Protein AF-A0A443RUL7-F1 (afdb_monomer_lite)

Structure (mmCIF, N/CA/C/O backbone):
data_AF-A0A443RUL7-F1
#
_entry.id   AF-A0A443RUL7-F1
#
loop_
_atom_site.group_PDB
_atom_site.id
_atom_site.type_symbol
_atom_site.label_atom_id
_atom_site.label_alt_id
_atom_site.label_comp_id
_atom_site.label_asym_id
_atom_site.label_entity_id
_atom_site.label_seq_id
_atom_site.pdbx_PDB_ins_code
_atom_site.Cartn_x
_atom_site.Cartn_y
_atom_site.Cartn_z
_atom_site.occupancy
_atom_site.B_iso_or_equiv
_atom_site.auth_seq_id
_atom_site.auth_comp_id
_atom_site.auth_asym_id
_atom_site.auth_atom_id
_atom_site.pdbx_PDB_model_num
ATOM 1 N N . MET A 1 1 ? -6.393 -11.941 38.898 1.00 48.69 1 MET A N 1
ATOM 2 C CA . MET A 1 1 ? -6.707 -11.483 37.531 1.00 48.69 1 MET A CA 1
ATOM 3 C C . MET A 1 1 ? -8.134 -10.980 37.585 1.00 48.69 1 MET A C 1
ATOM 5 O O . MET A 1 1 ? -9.033 -11.794 37.711 1.00 48.69 1 MET A O 1
ATOM 9 N N . ALA A 1 2 ? -8.337 -9.668 37.702 1.00 47.28 2 ALA A N 1
ATOM 10 C CA . ALA A 1 2 ? -9.689 -9.125 37.749 1.00 47.28 2 ALA A CA 1
ATOM 11 C C . ALA A 1 2 ? -10.265 -9.211 36.334 1.00 47.28 2 ALA A C 1
ATOM 13 O O . ALA A 1 2 ? -9.747 -8.559 35.426 1.00 47.28 2 ALA A O 1
ATOM 14 N N . ASP A 1 3 ? -11.279 -10.049 36.138 1.00 60.81 3 ASP A N 1
ATOM 15 C CA . ASP A 1 3 ? -12.035 -10.060 34.892 1.00 60.81 3 ASP A CA 1
ATOM 16 C C . ASP A 1 3 ? -12.756 -8.719 34.775 1.00 60.81 3 ASP A C 1
ATOM 18 O O . ASP A 1 3 ? -13.709 -8.426 35.501 1.00 60.81 3 ASP A O 1
ATOM 22 N N . LEU A 1 4 ? -12.236 -7.861 33.897 1.00 70.19 4 LEU A N 1
ATOM 23 C CA . LEU A 1 4 ? -12.832 -6.567 33.616 1.00 70.19 4 LEU A CA 1
ATOM 24 C C . LEU A 1 4 ? -14.180 -6.812 32.935 1.00 70.19 4 LEU A C 1
ATOM 26 O O . LEU A 1 4 ? -14.246 -7.283 31.797 1.00 70.19 4 LEU A O 1
ATOM 30 N N . ARG A 1 5 ? -15.267 -6.505 33.643 1.00 75.06 5 ARG A N 1
ATOM 31 C CA . ARG A 1 5 ? -16.612 -6.552 33.079 1.00 75.06 5 ARG A CA 1
ATOM 32 C C . ARG A 1 5 ? -16.830 -5.280 32.263 1.00 75.06 5 ARG A C 1
ATOM 34 O O . ARG A 1 5 ? -17.095 -4.220 32.817 1.00 75.06 5 ARG A O 1
ATOM 41 N N . LEU A 1 6 ? -16.642 -5.392 30.953 1.00 77.44 6 LEU A N 1
ATOM 42 C CA . LEU A 1 6 ? -16.935 -4.321 30.005 1.00 77.44 6 LEU A CA 1
ATOM 43 C C . LEU A 1 6 ? -18.447 -4.207 29.798 1.00 77.44 6 LEU A C 1
ATOM 45 O O . LEU A 1 6 ? -19.147 -5.223 29.783 1.00 77.44 6 LEU A O 1
ATOM 49 N N . ASP A 1 7 ? -18.924 -2.978 29.618 1.00 82.81 7 ASP A N 1
ATOM 50 C CA . ASP A 1 7 ? -20.313 -2.703 29.265 1.00 82.81 7 ASP A CA 1
ATOM 51 C C . ASP A 1 7 ? -20.632 -3.326 27.886 1.00 82.81 7 ASP A C 1
ATOM 53 O O . ASP A 1 7 ? -19.914 -3.045 26.914 1.00 82.81 7 ASP A O 1
ATOM 57 N N . PRO A 1 8 ? -21.654 -4.201 27.770 1.00 81.88 8 PRO A N 1
ATOM 58 C CA . PRO A 1 8 ? -22.055 -4.799 26.498 1.00 81.88 8 PRO A CA 1
ATOM 59 C C . PRO A 1 8 ? -22.318 -3.778 25.385 1.00 81.88 8 PRO A C 1
ATOM 61 O O . PRO A 1 8 ? -22.061 -4.082 24.215 1.00 81.88 8 PRO A O 1
ATOM 64 N N . ASP A 1 9 ? -22.757 -2.569 25.738 1.00 84.94 9 ASP A N 1
ATOM 65 C CA . ASP A 1 9 ? -23.101 -1.520 24.779 1.00 84.94 9 ASP A CA 1
ATOM 66 C C . ASP A 1 9 ? -21.882 -1.029 23.978 1.00 84.94 9 ASP A C 1
ATOM 68 O O . ASP A 1 9 ? -22.009 -0.708 22.793 1.00 84.94 9 ASP A O 1
ATOM 72 N N . ILE A 1 10 ? -20.667 -1.099 24.542 1.00 84.31 10 ILE A N 1
ATOM 73 C CA . ILE A 1 10 ? -19.415 -0.734 23.848 1.00 84.31 10 ILE A CA 1
ATOM 74 C C . ILE A 1 10 ? -19.201 -1.607 22.599 1.00 84.31 10 ILE A C 1
ATOM 76 O O . ILE A 1 10 ? -18.692 -1.144 21.574 1.00 84.31 10 ILE A O 1
ATOM 80 N N . ARG A 1 11 ? -19.630 -2.876 22.628 1.00 82.75 11 ARG A N 1
ATOM 81 C CA . ARG A 1 11 ? -19.481 -3.784 21.480 1.00 82.75 11 ARG A CA 1
ATOM 82 C C . ARG A 1 11 ? -20.340 -3.343 20.295 1.00 82.75 11 ARG A C 1
ATOM 84 O O . ARG A 1 11 ? -19.893 -3.407 19.151 1.00 82.75 11 ARG A O 1
ATOM 91 N N . VAL A 1 12 ? -21.572 -2.923 20.556 1.00 87.00 12 VAL A N 1
ATOM 92 C CA . VAL A 1 12 ? -22.528 -2.578 19.497 1.00 87.00 12 VAL A CA 1
ATOM 93 C C . VAL A 1 12 ? -22.293 -1.157 18.999 1.00 87.00 12 VAL A C 1
ATOM 95 O O . VAL A 1 12 ? -22.342 -0.927 17.796 1.00 87.00 12 VAL A O 1
ATOM 98 N N . TRP A 1 13 ? -21.979 -0.225 19.899 1.00 87.25 13 TRP A N 1
ATOM 99 C CA . TRP A 1 13 ? -21.863 1.197 19.571 1.00 87.25 13 TRP A CA 1
ATOM 100 C C . TRP A 1 13 ? -20.468 1.644 19.148 1.00 87.25 13 TRP A C 1
ATOM 102 O O . TRP A 1 13 ? -20.341 2.669 18.484 1.00 87.25 13 TRP A O 1
ATOM 112 N N . VAL A 1 14 ? -19.421 0.892 19.493 1.00 85.31 14 VAL A N 1
ATOM 113 C CA . VAL A 1 14 ? -18.045 1.263 19.138 1.00 85.31 14 VAL A CA 1
ATOM 114 C C . VAL A 1 14 ? -17.427 0.251 18.189 1.00 85.31 14 VAL A C 1
ATOM 116 O O . VAL A 1 14 ? -16.994 0.614 17.096 1.00 85.31 14 VAL A O 1
ATOM 119 N N . PHE A 1 15 ? -17.408 -1.028 18.562 1.00 84.81 15 PHE A N 1
ATOM 120 C CA . PHE A 1 15 ? -16.692 -2.031 17.773 1.00 84.81 15 PHE A CA 1
ATOM 121 C C . PHE A 1 15 ? -17.319 -2.238 16.386 1.00 84.81 15 PHE A C 1
ATOM 123 O O . PHE A 1 15 ? -16.615 -2.182 15.377 1.00 84.81 15 PHE A O 1
ATOM 130 N N . LEU A 1 16 ? -18.641 -2.423 16.315 1.00 88.62 16 LEU A N 1
ATOM 131 C CA . LEU A 1 16 ? -19.332 -2.654 15.044 1.00 88.62 16 LEU A CA 1
ATOM 132 C C . LEU A 1 16 ? -19.223 -1.443 14.089 1.00 88.62 16 LEU A C 1
ATOM 134 O O . LEU A 1 16 ? -18.833 -1.650 12.937 1.00 88.62 16 LEU A O 1
ATOM 138 N N . PRO A 1 17 ? -19.444 -0.186 14.526 1.00 89.06 17 PRO A N 1
ATOM 139 C CA . PRO A 1 17 ? -19.241 0.982 13.672 1.00 89.06 17 PRO A CA 1
ATOM 140 C C . PRO A 1 17 ? -17.803 1.148 13.185 1.00 89.06 17 PRO A C 1
ATOM 142 O O . PRO A 1 17 ? -17.607 1.445 12.008 1.00 89.06 17 PRO A O 1
ATOM 145 N N . ILE A 1 18 ? -16.792 0.901 14.030 1.00 89.44 18 ILE A N 1
ATOM 146 C CA . ILE A 1 18 ? -15.383 0.964 13.608 1.00 89.44 18 ILE A CA 1
ATOM 147 C C . ILE A 1 18 ? -15.113 -0.036 12.479 1.00 89.44 18 ILE A C 1
ATOM 149 O O . ILE A 1 18 ? -14.498 0.324 11.473 1.00 89.44 18 ILE A O 1
ATOM 153 N N . VAL A 1 19 ? -15.593 -1.276 12.599 1.00 89.19 19 VAL A N 1
ATOM 154 C CA . VAL A 1 19 ? -15.426 -2.299 11.551 1.00 89.19 19 VAL A CA 1
ATOM 155 C C . VAL A 1 19 ? -16.116 -1.875 10.252 1.00 89.19 19 VAL A C 1
ATOM 157 O O . VAL A 1 19 ? -15.522 -1.964 9.179 1.00 89.19 19 VAL A O 1
ATOM 160 N N . VAL A 1 20 ? -17.342 -1.358 10.337 1.00 91.88 20 VAL A N 1
ATOM 161 C CA . VAL A 1 20 ? -18.105 -0.914 9.161 1.00 91.88 20 VAL A CA 1
ATOM 162 C C . VAL A 1 20 ? -17.422 0.270 8.468 1.00 91.88 20 VAL A C 1
ATOM 164 O O . VAL A 1 20 ? -17.225 0.247 7.253 1.00 91.88 20 VAL A O 1
ATOM 167 N N . ILE A 1 21 ? -17.007 1.288 9.226 1.00 90.00 21 ILE A N 1
ATOM 168 C CA . ILE A 1 21 ? -16.346 2.479 8.679 1.00 90.00 21 ILE A CA 1
ATOM 169 C C . ILE A 1 21 ? -14.999 2.110 8.055 1.00 90.00 21 ILE A C 1
ATOM 171 O O . ILE A 1 21 ? -14.721 2.503 6.924 1.00 90.00 21 ILE A O 1
ATOM 175 N N . THR A 1 22 ? -14.168 1.324 8.746 1.00 89.19 22 THR A N 1
ATOM 176 C CA . THR A 1 22 ? -12.858 0.909 8.214 1.00 89.19 22 THR A CA 1
ATOM 177 C C . THR A 1 22 ? -12.992 0.071 6.941 1.00 89.19 22 THR A C 1
ATOM 179 O O . THR A 1 22 ? -12.208 0.258 6.008 1.00 89.19 22 THR A O 1
ATOM 182 N N . PHE A 1 23 ? -14.020 -0.778 6.846 1.00 90.88 23 PHE A N 1
ATOM 183 C CA . PHE A 1 23 ? -14.333 -1.536 5.636 1.00 90.88 23 PHE A CA 1
ATOM 184 C C . PHE A 1 23 ? -14.714 -0.626 4.458 1.00 90.88 23 PHE A C 1
ATOM 186 O O . PHE A 1 23 ? -14.102 -0.709 3.390 1.00 90.88 23 PHE A O 1
ATOM 193 N N . PHE A 1 24 ? -15.668 0.293 4.649 1.00 92.06 24 PHE A N 1
ATOM 194 C CA . PHE A 1 24 ? -16.093 1.213 3.587 1.00 92.06 24 PHE A CA 1
ATOM 195 C C . PHE A 1 24 ? -14.978 2.158 3.145 1.00 92.06 24 PHE A C 1
ATOM 197 O O . PHE A 1 24 ? -14.804 2.386 1.948 1.00 92.06 24 PHE A O 1
ATOM 204 N N . VAL A 1 25 ? -14.182 2.672 4.084 1.00 88.12 25 VAL A N 1
ATOM 205 C CA . VAL A 1 25 ? -13.031 3.514 3.745 1.00 88.12 25 VAL A CA 1
ATOM 206 C C . VAL A 1 25 ? -11.966 2.711 2.994 1.00 88.12 25 VAL A C 1
ATOM 208 O O . VAL A 1 25 ? -11.358 3.234 2.061 1.00 88.12 25 VAL A O 1
ATOM 211 N N . GLY A 1 26 ? -11.774 1.431 3.322 1.00 88.88 26 GLY A N 1
ATOM 212 C CA . GLY A 1 26 ? -10.906 0.529 2.560 1.00 88.88 26 GLY A CA 1
ATOM 213 C C . GLY A 1 26 ? -11.346 0.378 1.100 1.00 88.88 26 GLY A C 1
ATOM 214 O O . GLY A 1 26 ? -10.518 0.492 0.192 1.00 88.88 26 GLY A O 1
ATOM 215 N N . ILE A 1 27 ? -12.650 0.200 0.869 1.00 90.94 27 ILE A N 1
ATOM 216 C CA . ILE A 1 27 ? -13.245 0.145 -0.475 1.00 90.94 27 ILE A CA 1
ATOM 217 C C . ILE A 1 27 ? -13.063 1.480 -1.207 1.00 90.94 27 ILE A C 1
ATOM 219 O O . ILE A 1 27 ? -12.600 1.509 -2.347 1.00 90.94 27 ILE A O 1
ATOM 223 N N . LEU A 1 28 ? -13.377 2.595 -0.545 1.00 88.88 28 LEU A N 1
ATOM 224 C CA . LEU A 1 28 ? -13.242 3.934 -1.117 1.00 88.88 28 LEU A CA 1
ATOM 225 C C . LEU A 1 28 ? -11.788 4.207 -1.519 1.00 88.88 28 LEU A C 1
ATOM 227 O O . LEU A 1 28 ? -11.531 4.643 -2.639 1.00 88.88 28 LEU A O 1
ATOM 231 N N . ARG A 1 29 ? -10.824 3.873 -0.652 1.00 84.25 29 ARG A N 1
ATOM 232 C CA . ARG A 1 29 ? -9.386 3.987 -0.934 1.00 84.25 29 ARG A CA 1
ATOM 233 C C . ARG A 1 29 ? -8.991 3.193 -2.173 1.00 84.25 29 ARG A C 1
ATOM 235 O O . ARG A 1 29 ? -8.224 3.698 -2.985 1.00 84.25 29 ARG A O 1
ATOM 242 N N . HIS A 1 30 ? -9.488 1.966 -2.318 1.00 86.31 30 HIS A N 1
ATOM 243 C CA . HIS A 1 30 ? -9.189 1.131 -3.478 1.00 86.31 30 HIS A CA 1
ATOM 244 C C . HIS A 1 30 ? -9.645 1.803 -4.780 1.00 86.31 30 HIS A C 1
ATOM 246 O O . HIS A 1 30 ? -8.845 1.952 -5.703 1.00 86.31 30 HIS A O 1
ATOM 252 N N . TYR A 1 31 ? -10.881 2.304 -4.822 1.00 89.94 31 TYR A N 1
ATOM 253 C CA . TYR A 1 31 ? -11.398 2.998 -6.002 1.00 89.94 31 TYR A CA 1
ATOM 254 C C . TYR A 1 31 ? -10.689 4.328 -6.276 1.00 89.94 31 TYR A C 1
ATOM 256 O O . TYR A 1 31 ? -10.324 4.601 -7.418 1.00 89.94 31 TYR A O 1
ATOM 264 N N . VAL A 1 32 ? -10.412 5.127 -5.241 1.00 86.12 32 VAL A N 1
ATOM 265 C CA . VAL A 1 32 ? -9.632 6.369 -5.372 1.00 86.12 32 VAL A CA 1
ATOM 266 C C . VAL A 1 32 ? -8.213 6.082 -5.870 1.00 86.12 32 VAL A C 1
ATOM 268 O O . VAL A 1 32 ? -7.704 6.802 -6.723 1.00 86.12 32 VAL A O 1
ATOM 271 N N . SER A 1 33 ? -7.579 5.004 -5.403 1.00 83.31 33 SER A N 1
ATOM 272 C CA . SER A 1 33 ? -6.259 4.588 -5.883 1.00 83.31 33 SER A CA 1
ATOM 273 C C . SER A 1 33 ? -6.281 4.201 -7.359 1.00 83.31 33 SER A C 1
ATOM 275 O O . SER A 1 33 ? -5.328 4.516 -8.066 1.00 83.31 33 SER A O 1
ATOM 277 N N . ILE A 1 34 ? -7.340 3.538 -7.832 1.00 85.00 34 ILE A N 1
ATOM 278 C CA . ILE A 1 34 ? -7.501 3.213 -9.255 1.00 85.00 34 ILE A CA 1
ATOM 279 C C . ILE A 1 34 ? -7.660 4.498 -10.075 1.00 85.00 34 ILE A C 1
ATOM 281 O O . ILE A 1 34 ? -7.011 4.638 -11.106 1.00 85.00 34 ILE A O 1
ATOM 285 N N . LEU A 1 35 ? -8.453 5.459 -9.589 1.00 85.00 35 LEU A N 1
ATOM 286 C CA . LEU A 1 35 ? -8.678 6.753 -10.245 1.00 85.00 35 LEU A CA 1
ATOM 287 C C . LEU A 1 35 ? -7.412 7.624 -10.323 1.00 85.00 35 LEU A C 1
ATOM 289 O O . LEU A 1 35 ? -7.223 8.350 -11.294 1.00 85.00 35 LEU A O 1
ATOM 293 N N . ILE A 1 36 ? -6.549 7.567 -9.305 1.00 81.50 36 ILE A N 1
ATOM 294 C CA . ILE A 1 36 ? -5.294 8.339 -9.246 1.00 81.50 36 ILE A CA 1
ATOM 295 C C . ILE A 1 36 ? -4.156 7.643 -10.010 1.00 81.50 36 ILE A C 1
ATOM 297 O O . ILE A 1 36 ? -3.174 8.297 -10.377 1.00 81.50 36 ILE A O 1
ATOM 301 N N . SER A 1 37 ? -4.261 6.334 -10.252 1.00 77.38 37 SER A N 1
ATOM 302 C CA . SER A 1 37 ? -3.229 5.572 -10.952 1.00 77.38 37 SER A CA 1
ATOM 303 C C . SER A 1 37 ? -3.125 6.038 -12.404 1.00 77.38 37 SER A C 1
ATOM 305 O O . SER A 1 37 ? -3.997 5.776 -13.229 1.00 77.38 37 SER A O 1
ATOM 307 N N . SER A 1 38 ? -2.050 6.758 -12.717 1.00 71.31 38 SER A N 1
ATOM 308 C CA . SER A 1 38 ? -1.766 7.242 -14.066 1.00 71.31 38 SER A CA 1
ATOM 309 C C . SER A 1 38 ? -0.772 6.314 -14.754 1.00 71.31 38 SER A C 1
ATOM 311 O O . SER A 1 38 ? 0.261 5.957 -14.182 1.00 71.31 38 SER A O 1
ATOM 313 N N . SER A 1 39 ? -1.046 5.946 -16.008 1.00 65.50 39 SER A N 1
ATOM 314 C CA . SER A 1 39 ? -0.050 5.294 -16.853 1.00 65.50 39 SER A CA 1
ATOM 315 C C . SER A 1 39 ? 0.999 6.329 -17.258 1.00 65.50 39 SER A C 1
ATOM 317 O O . SER A 1 39 ? 0.735 7.208 -18.085 1.00 65.50 39 SER A O 1
ATOM 319 N N . LYS A 1 40 ? 2.199 6.234 -16.681 1.00 67.56 40 LYS A N 1
ATOM 320 C CA . LYS A 1 40 ? 3.333 7.066 -17.091 1.00 67.56 40 LYS A CA 1
ATOM 321 C C . LYS A 1 40 ? 3.571 6.885 -18.595 1.00 67.56 40 LYS A C 1
ATOM 323 O O . LYS A 1 40 ? 3.593 5.755 -19.083 1.00 67.56 40 LYS A O 1
ATOM 328 N N . LYS A 1 41 ? 3.760 7.991 -19.327 1.00 64.94 41 LYS A N 1
ATOM 329 C CA . LYS A 1 41 ? 4.146 7.938 -20.743 1.00 64.94 41 LYS A CA 1
ATOM 330 C C . LYS A 1 41 ? 5.460 7.181 -20.843 1.00 64.94 41 LYS A C 1
ATOM 332 O O . LYS A 1 41 ? 6.474 7.597 -20.285 1.00 64.94 41 LYS A O 1
ATOM 337 N N . VAL A 1 42 ? 5.394 6.033 -21.496 1.00 70.56 42 VAL A N 1
ATOM 338 C CA . VAL A 1 42 ? 6.530 5.141 -21.609 1.00 70.56 42 VAL A CA 1
ATOM 339 C C . VAL A 1 42 ? 7.447 5.670 -22.704 1.00 70.56 42 VAL A C 1
ATOM 341 O O . VAL A 1 42 ? 7.015 5.892 -23.834 1.00 70.56 42 VAL A O 1
ATOM 344 N N . GLU A 1 43 ? 8.714 5.875 -22.368 1.00 78.31 43 GLU A N 1
ATOM 345 C CA . GLU A 1 43 ? 9.720 6.255 -23.347 1.00 78.31 43 GLU A CA 1
ATOM 346 C C . GLU A 1 43 ? 10.022 5.056 -24.252 1.00 78.31 43 GLU A C 1
ATOM 348 O O . GLU A 1 43 ? 10.446 3.993 -23.791 1.00 78.31 43 GLU A O 1
ATOM 353 N N . LEU A 1 44 ? 9.774 5.214 -25.557 1.00 81.44 44 LEU A N 1
ATOM 354 C CA . LEU A 1 44 ? 9.930 4.139 -26.546 1.00 81.44 44 LEU A CA 1
ATOM 355 C C . LEU A 1 44 ? 11.339 3.541 -26.512 1.00 81.44 44 LEU A C 1
ATOM 357 O O . LEU A 1 44 ? 11.504 2.330 -26.650 1.00 81.44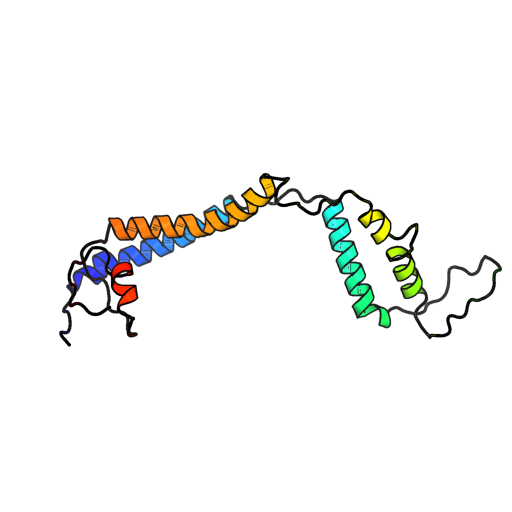 44 LEU A O 1
ATOM 361 N N . GLN A 1 45 ? 12.341 4.384 -26.273 1.00 80.31 45 GLN A N 1
ATOM 362 C CA . GLN A 1 45 ? 13.734 3.975 -26.180 1.00 80.31 45 GLN A CA 1
ATOM 363 C C . GLN A 1 45 ? 13.998 3.099 -24.946 1.00 80.31 45 GLN A C 1
ATOM 365 O O . GLN A 1 45 ? 14.606 2.037 -25.071 1.00 80.31 45 GLN A O 1
ATOM 370 N N . GLN A 1 46 ? 13.445 3.461 -23.784 1.00 80.44 46 GLN A N 1
ATOM 371 C CA . GLN A 1 46 ? 13.538 2.653 -22.564 1.00 80.44 46 GLN A CA 1
ATOM 372 C C . GLN A 1 46 ? 12.877 1.275 -22.741 1.00 80.44 46 GLN A C 1
ATOM 374 O O . GLN A 1 46 ? 13.398 0.261 -22.270 1.00 80.44 46 GLN A O 1
ATOM 379 N N . VAL A 1 47 ? 11.753 1.208 -23.463 1.00 84.94 47 VAL A N 1
ATOM 380 C CA . VAL A 1 47 ? 11.090 -0.071 -23.777 1.00 84.94 47 VAL A CA 1
ATOM 381 C C . VAL A 1 47 ? 11.944 -0.917 -24.698 1.00 84.94 47 VAL A C 1
ATOM 383 O O . VAL A 1 47 ? 12.140 -2.097 -24.412 1.00 84.94 47 VAL A O 1
ATOM 386 N N . GLN A 1 48 ? 12.481 -0.331 -25.767 1.00 85.38 48 GLN A N 1
ATOM 387 C CA . GLN A 1 48 ? 13.363 -1.031 -26.699 1.00 85.38 48 GLN A CA 1
ATOM 388 C C . GLN A 1 48 ? 14.591 -1.607 -25.988 1.00 85.38 48 GLN A C 1
ATOM 390 O O . GLN A 1 48 ? 14.938 -2.771 -26.203 1.00 85.38 48 GLN A O 1
ATOM 395 N N . ASP A 1 49 ? 15.203 -0.842 -25.083 1.00 84.31 49 ASP A N 1
ATOM 396 C CA . ASP A 1 49 ? 16.346 -1.305 -24.300 1.00 84.31 49 ASP A CA 1
ATOM 397 C C . ASP A 1 49 ? 15.940 -2.423 -23.322 1.00 84.31 49 ASP A C 1
ATOM 399 O O . ASP A 1 49 ? 16.607 -3.460 -23.266 1.00 84.31 49 ASP A O 1
ATOM 403 N N . SER A 1 50 ? 14.796 -2.298 -22.636 1.00 85.31 50 SER A N 1
ATOM 404 C CA . SER A 1 50 ? 14.282 -3.349 -21.742 1.00 85.31 50 SER A CA 1
ATOM 405 C C . SER A 1 50 ? 13.995 -4.666 -22.480 1.00 85.31 50 SER A C 1
ATOM 407 O O . SER A 1 50 ? 14.407 -5.740 -22.035 1.00 85.31 50 SER A O 1
ATOM 409 N N . GLN A 1 51 ? 13.370 -4.596 -23.658 1.00 89.44 51 GLN A N 1
ATOM 410 C CA . GLN A 1 51 ? 13.081 -5.756 -24.498 1.00 89.44 51 GLN A CA 1
ATOM 411 C C . GLN A 1 51 ? 14.368 -6.377 -25.047 1.00 89.44 51 GLN A C 1
ATOM 413 O O . GLN A 1 51 ? 14.487 -7.602 -25.105 1.00 89.44 51 GLN A O 1
ATOM 418 N N . THR A 1 52 ? 15.361 -5.557 -25.398 1.00 87.44 52 THR A N 1
ATOM 419 C CA . THR A 1 52 ? 16.662 -6.037 -25.879 1.00 87.44 52 THR A CA 1
ATOM 420 C C . THR A 1 52 ? 17.451 -6.745 -24.774 1.00 87.44 52 THR A C 1
ATOM 422 O O . THR A 1 52 ? 18.081 -7.771 -25.038 1.00 87.44 52 THR A O 1
ATOM 425 N N . LEU A 1 53 ? 17.357 -6.281 -23.522 1.00 88.19 53 LEU A N 1
ATOM 426 C CA . LEU A 1 53 ? 17.919 -6.971 -22.353 1.00 88.19 53 LEU A CA 1
ATOM 427 C C . LEU A 1 53 ? 17.210 -8.299 -22.057 1.00 88.19 53 LEU A C 1
ATOM 429 O O . LEU A 1 53 ? 17.863 -9.302 -21.774 1.00 88.19 53 LEU A O 1
ATOM 433 N N . ILE A 1 54 ? 15.880 -8.345 -22.162 1.00 90.81 54 ILE A N 1
ATOM 434 C CA . ILE A 1 54 ? 15.128 -9.601 -22.017 1.00 90.81 54 ILE A CA 1
ATOM 435 C C . ILE A 1 54 ? 15.535 -10.581 -23.123 1.00 90.81 54 ILE A C 1
ATOM 437 O O . ILE A 1 54 ? 15.808 -11.752 -22.859 1.00 90.81 54 ILE A O 1
ATOM 441 N N . ARG A 1 55 ? 15.662 -10.097 -24.363 1.00 87.38 55 ARG A N 1
ATOM 442 C CA . ARG A 1 55 ? 16.104 -10.899 -25.507 1.00 87.38 55 ARG A CA 1
ATOM 443 C C . ARG A 1 55 ? 17.526 -11.428 -25.329 1.00 87.38 55 ARG A C 1
ATOM 445 O O . ARG A 1 55 ? 17.790 -12.568 -25.705 1.00 87.38 55 ARG A O 1
ATOM 452 N N . SER A 1 56 ? 18.435 -10.641 -24.754 1.00 86.38 56 SER A N 1
ATOM 453 C CA . SER A 1 56 ? 19.802 -11.093 -24.479 1.00 86.38 56 SER A CA 1
ATOM 454 C C . SER A 1 56 ? 19.854 -12.123 -23.350 1.00 86.38 56 SER A C 1
ATOM 456 O O . SER A 1 56 ? 20.601 -13.095 -23.465 1.00 86.38 56 SER A O 1
ATOM 458 N N . ARG A 1 57 ? 19.014 -11.989 -22.312 1.00 89.12 57 ARG A N 1
ATOM 459 C CA . ARG A 1 57 ? 18.831 -13.017 -21.273 1.00 89.12 57 ARG A CA 1
ATOM 460 C C . ARG A 1 57 ? 18.332 -14.330 -21.879 1.00 89.12 57 ARG A C 1
ATOM 462 O O . ARG A 1 57 ? 18.982 -15.357 -21.708 1.00 89.12 57 ARG A O 1
ATOM 469 N N . LEU A 1 58 ? 17.258 -14.276 -22.667 1.00 87.56 58 LEU A N 1
ATOM 470 C CA . LEU A 1 58 ? 16.700 -15.451 -23.345 1.00 87.56 58 LEU A CA 1
ATOM 471 C C . LEU A 1 58 ? 17.710 -16.104 -24.295 1.00 87.56 58 LEU A C 1
ATOM 473 O O . LEU A 1 58 ? 17.774 -17.327 -24.374 1.00 87.56 58 LEU A O 1
ATOM 477 N N . LEU A 1 59 ? 18.527 -15.311 -24.995 1.00 84.56 59 LEU A N 1
ATOM 478 C CA . LEU A 1 59 ? 19.592 -15.829 -25.852 1.00 84.56 59 LEU A CA 1
ATOM 479 C C . LEU A 1 59 ? 20.673 -16.559 -25.040 1.00 84.56 59 LEU A C 1
ATOM 481 O O . LEU A 1 59 ? 21.169 -17.584 -25.495 1.00 84.56 59 LEU A O 1
ATOM 485 N N . ARG A 1 60 ? 21.029 -16.066 -23.847 1.00 83.12 60 ARG A N 1
ATOM 486 C CA . ARG A 1 60 ? 22.011 -16.712 -22.958 1.00 83.12 60 ARG A CA 1
ATOM 487 C C . ARG A 1 60 ? 21.484 -18.015 -22.358 1.00 83.12 60 ARG A C 1
ATOM 489 O O . ARG A 1 60 ? 22.237 -18.980 -22.282 1.00 83.12 60 ARG A O 1
ATOM 496 N N . GLU A 1 61 ? 20.218 -18.041 -21.953 1.00 86.62 61 GLU A N 1
ATOM 497 C CA . GLU A 1 61 ? 19.589 -19.199 -21.302 1.00 86.62 61 GLU A CA 1
ATOM 498 C C . GLU A 1 61 ? 19.201 -20.288 -22.315 1.00 86.62 61 GLU A C 1
ATOM 500 O O . GLU A 1 61 ? 19.551 -21.454 -22.145 1.00 86.62 61 GLU A O 1
ATOM 505 N N . ASN A 1 62 ? 18.556 -19.901 -23.420 1.00 83.19 62 ASN A N 1
ATOM 506 C CA . ASN A 1 62 ? 17.977 -20.822 -24.406 1.00 83.19 62 ASN A CA 1
ATOM 507 C C . ASN A 1 62 ? 18.778 -20.911 -25.716 1.00 83.19 62 ASN A C 1
ATOM 509 O O . ASN A 1 62 ? 18.335 -21.536 -26.681 1.00 83.19 62 ASN A O 1
ATOM 513 N N . GLY A 1 63 ? 19.977 -20.324 -25.770 1.00 74.12 63 GLY A N 1
ATOM 514 C CA . GLY A 1 63 ? 20.823 -20.296 -26.969 1.00 74.12 63 GLY A CA 1
ATOM 515 C C . GLY A 1 63 ? 21.242 -21.671 -27.495 1.00 74.12 63 GLY A C 1
ATOM 516 O O . GLY A 1 63 ? 21.593 -21.785 -28.666 1.00 74.12 63 GLY A O 1
ATOM 517 N N . LYS A 1 64 ? 21.155 -22.717 -26.662 1.00 75.56 64 LYS A N 1
ATOM 518 C CA . LYS A 1 64 ? 21.497 -24.109 -27.003 1.00 75.56 64 LYS A CA 1
ATOM 519 C C . LYS A 1 64 ? 20.490 -24.786 -27.944 1.00 75.56 64 LYS A C 1
ATOM 521 O O . LYS A 1 64 ? 20.849 -25.760 -28.593 1.00 75.56 64 LYS A O 1
ATOM 526 N N . TYR A 1 65 ? 19.259 -24.275 -28.034 1.00 75.19 65 TYR A N 1
ATOM 527 C CA . TYR A 1 65 ? 18.174 -24.871 -28.830 1.00 75.19 65 TYR A CA 1
ATOM 528 C C . TYR A 1 65 ? 18.010 -24.241 -30.221 1.00 75.19 65 TYR A C 1
ATOM 530 O O . TYR A 1 65 ? 17.092 -24.588 -30.960 1.00 75.19 65 TYR A O 1
ATOM 538 N N . ILE A 1 66 ? 18.870 -23.288 -30.591 1.00 73.50 66 ILE A N 1
ATOM 539 C CA . ILE A 1 66 ? 18.765 -22.593 -31.875 1.00 73.50 66 ILE A CA 1
ATOM 540 C C . ILE A 1 66 ? 19.355 -23.495 -32.979 1.00 73.50 66 ILE A C 1
ATOM 542 O O . ILE A 1 66 ? 20.479 -23.979 -32.829 1.00 73.50 66 ILE A O 1
ATOM 546 N N . PRO A 1 67 ? 18.638 -23.739 -34.095 1.00 65.81 67 PRO A N 1
ATOM 547 C CA . PRO A 1 67 ? 19.123 -24.615 -35.155 1.00 65.81 67 PRO A CA 1
ATOM 548 C C . PRO A 1 67 ? 20.407 -24.079 -35.800 1.00 65.81 67 PRO A C 1
ATOM 550 O O . PRO A 1 67 ? 20.593 -22.872 -35.990 1.00 65.81 67 PRO A O 1
ATOM 553 N N . LYS A 1 68 ? 21.279 -25.015 -36.191 1.00 57.56 68 LYS A N 1
ATOM 554 C CA . LYS A 1 68 ? 22.557 -24.764 -36.877 1.00 57.56 68 LYS A CA 1
ATOM 555 C C . LYS A 1 68 ? 22.434 -24.309 -38.338 1.00 57.56 68 LYS A C 1
ATOM 557 O O . LYS A 1 68 ? 23.467 -24.103 -38.962 1.00 57.56 68 LYS A O 1
ATOM 562 N N . GLN A 1 69 ? 21.236 -24.165 -38.903 1.00 55.03 69 GLN A N 1
ATOM 563 C CA . GLN A 1 69 ? 21.089 -23.986 -40.354 1.00 55.03 69 GLN A CA 1
ATOM 564 C C . GLN A 1 69 ? 21.750 -22.671 -40.816 1.00 55.03 69 GLN A C 1
ATOM 566 O O . GLN A 1 69 ? 21.419 -21.605 -40.302 1.00 55.03 69 GLN A O 1
ATOM 571 N N . VAL A 1 70 ? 22.852 -22.704 -41.582 1.00 52.56 70 VAL A N 1
ATOM 572 C CA . VAL A 1 70 ? 23.059 -23.224 -42.957 1.00 52.56 70 VAL A CA 1
ATOM 573 C C . VAL A 1 70 ? 22.223 -22.418 -43.954 1.00 52.56 70 VAL A C 1
ATOM 575 O O . VAL A 1 70 ? 21.005 -22.536 -43.965 1.00 52.56 70 VAL A O 1
ATOM 578 N N . ASN A 1 71 ? 22.933 -21.650 -44.799 1.00 44.50 71 ASN A N 1
ATOM 579 C CA . ASN A 1 71 ? 22.479 -20.743 -45.872 1.00 44.50 71 ASN A CA 1
ATOM 580 C C . ASN A 1 71 ? 21.984 -19.380 -45.346 1.00 44.50 71 ASN A C 1
ATOM 582 O O . ASN A 1 71 ? 20.880 -19.272 -44.838 1.00 44.50 71 ASN A O 1
ATOM 586 N N . LEU A 1 72 ? 22.803 -18.317 -45.339 1.00 42.06 72 LEU A N 1
ATOM 587 C CA . LEU A 1 72 ? 22.905 -17.365 -46.462 1.00 42.06 72 LEU A CA 1
ATOM 588 C C . LEU A 1 72 ? 24.207 -16.518 -46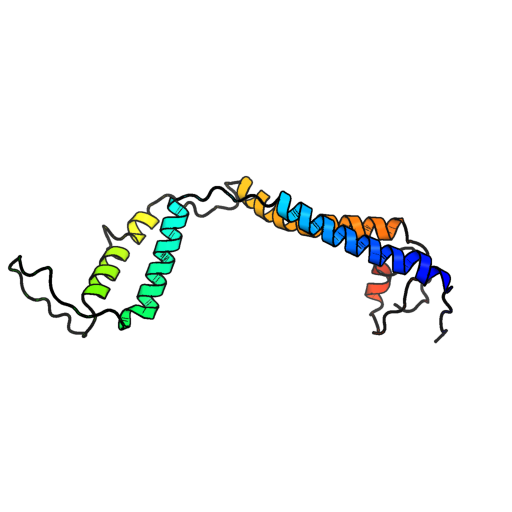.428 1.00 42.06 72 LEU A C 1
ATOM 590 O O . LEU A 1 72 ? 24.161 -15.297 -46.502 1.00 42.06 72 LEU A O 1
ATOM 594 N N . ILE A 1 73 ? 25.390 -17.136 -46.366 1.00 43.19 73 ILE A N 1
ATOM 595 C CA . ILE A 1 73 ? 26.611 -16.533 -46.948 1.00 43.19 73 ILE A CA 1
ATOM 596 C C . ILE A 1 73 ? 27.353 -17.637 -47.700 1.00 43.19 73 ILE A C 1
ATOM 598 O O . ILE A 1 73 ? 28.422 -18.099 -47.323 1.00 43.19 73 ILE A O 1
ATOM 602 N N . ARG A 1 74 ? 26.732 -18.106 -48.783 1.00 46.81 74 ARG A N 1
ATOM 603 C CA . ARG A 1 74 ? 27.426 -18.816 -49.859 1.00 46.81 74 ARG A CA 1
ATOM 604 C C . ARG A 1 74 ? 27.483 -17.892 -51.068 1.00 46.81 74 ARG A C 1
ATOM 606 O O . ARG A 1 74 ? 26.873 -18.188 -52.084 1.00 46.81 74 ARG A O 1
ATOM 613 N N . GLN A 1 75 ? 28.140 -16.740 -50.910 1.00 44.81 75 GLN A N 1
ATOM 614 C CA . GLN A 1 75 ? 28.596 -15.894 -52.021 1.00 44.81 75 GLN A CA 1
ATOM 615 C C . GLN A 1 75 ? 29.590 -14.808 -51.558 1.00 44.81 75 GLN A C 1
ATOM 617 O O . GLN A 1 75 ? 29.450 -13.634 -51.871 1.00 44.81 75 GLN A O 1
ATOM 622 N N . ARG A 1 76 ? 30.641 -15.182 -50.820 1.00 42.38 76 ARG A N 1
ATOM 623 C CA . ARG A 1 76 ? 31.935 -14.506 -50.991 1.00 42.38 76 ARG A CA 1
ATOM 624 C C . ARG A 1 76 ? 33.054 -15.443 -50.577 1.00 42.38 76 ARG A C 1
ATOM 626 O O . ARG A 1 76 ? 33.001 -16.093 -49.542 1.00 42.38 76 ARG A O 1
ATOM 633 N N . ASN A 1 77 ? 33.984 -15.583 -51.498 1.00 43.12 77 ASN A N 1
ATOM 634 C CA . ASN A 1 77 ? 35.002 -16.603 -51.572 1.00 43.12 77 ASN A CA 1
ATOM 635 C C . ASN A 1 77 ? 36.108 -16.317 -50.545 1.00 43.12 77 ASN A C 1
ATOM 637 O O . ASN A 1 77 ? 37.141 -15.793 -50.922 1.00 43.12 77 ASN A O 1
ATOM 641 N N . GLU A 1 78 ? 35.895 -16.606 -49.261 1.00 50.44 78 GLU A N 1
ATOM 642 C CA . GLU A 1 78 ? 36.932 -16.507 -48.228 1.00 50.44 78 GLU A CA 1
ATOM 643 C C . GLU A 1 78 ? 36.706 -17.603 -47.168 1.00 50.44 78 GLU A C 1
ATOM 645 O O . GLU A 1 78 ? 35.628 -17.737 -46.600 1.00 50.44 78 GLU A O 1
ATOM 650 N N . ARG A 1 79 ? 37.734 -18.448 -47.034 1.00 45.03 79 ARG A N 1
ATOM 651 C CA . ARG A 1 79 ? 37.997 -19.591 -46.133 1.00 45.03 79 ARG A CA 1
ATOM 652 C C . ARG A 1 79 ? 36.907 -19.932 -45.090 1.00 45.03 79 ARG A C 1
ATOM 654 O O . ARG A 1 79 ? 36.566 -19.082 -44.272 1.00 45.03 79 ARG A O 1
ATOM 661 N N . PRO A 1 80 ? 36.448 -21.199 -45.005 1.00 45.09 80 PRO A N 1
ATOM 662 C CA . PRO A 1 80 ? 35.579 -21.629 -43.916 1.00 45.09 80 PRO A CA 1
ATOM 663 C C . PRO A 1 80 ? 36.356 -21.559 -42.595 1.00 45.09 80 PRO A C 1
ATOM 665 O O . PRO A 1 80 ? 37.185 -22.419 -42.304 1.00 45.09 80 PRO A O 1
ATOM 668 N N . PHE A 1 81 ? 36.103 -20.521 -41.797 1.00 45.50 81 PHE A N 1
ATOM 669 C CA . PHE A 1 81 ? 36.536 -20.471 -40.405 1.00 45.50 81 PHE A CA 1
ATOM 670 C C . PHE A 1 81 ? 35.671 -21.467 -39.625 1.00 45.50 81 PHE A C 1
ATOM 672 O O . PHE A 1 81 ? 34.561 -21.164 -39.186 1.00 45.50 81 PHE A O 1
ATOM 679 N N . PHE A 1 82 ? 36.143 -22.711 -39.575 1.00 44.00 82 PHE A N 1
ATOM 680 C CA . PHE A 1 82 ? 35.612 -23.751 -38.707 1.00 44.00 82 PHE A CA 1
ATOM 681 C C . PHE A 1 82 ? 35.967 -23.355 -37.269 1.00 44.00 82 PHE A C 1
ATOM 683 O O . PHE A 1 82 ? 37.108 -23.515 -36.846 1.00 44.00 82 PHE A O 1
ATOM 690 N N . ASP A 1 83 ? 35.006 -22.790 -36.541 1.00 42.16 83 ASP A N 1
ATOM 691 C CA . ASP A 1 83 ? 35.140 -22.613 -35.095 1.00 42.16 83 ASP A CA 1
ATOM 692 C C . ASP A 1 83 ? 35.162 -24.016 -34.455 1.00 42.16 83 ASP A C 1
ATOM 694 O O . ASP A 1 83 ? 34.304 -24.857 -34.742 1.00 42.16 83 ASP A O 1
ATOM 698 N N . VAL A 1 84 ? 36.200 -24.287 -33.661 1.00 47.75 84 VAL A N 1
ATOM 699 C CA . VAL A 1 84 ? 36.607 -25.622 -33.168 1.00 47.75 84 VAL A CA 1
ATOM 700 C C . VAL A 1 84 ? 35.640 -26.191 -32.120 1.00 47.75 84 VAL A C 1
ATOM 702 O O . VAL A 1 84 ? 35.579 -27.400 -31.906 1.00 47.75 84 VAL A O 1
ATOM 705 N N . ASP A 1 85 ? 34.786 -25.349 -31.550 1.00 43.78 85 ASP A N 1
ATOM 706 C CA . ASP A 1 85 ? 33.731 -25.749 -30.631 1.00 43.78 85 ASP A CA 1
ATOM 707 C C . ASP A 1 85 ? 32.413 -25.740 -31.391 1.00 43.78 85 ASP A C 1
ATOM 709 O O . ASP A 1 85 ? 32.063 -24.709 -31.954 1.00 43.78 85 ASP A O 1
ATOM 713 N N . GLY A 1 86 ? 31.669 -26.853 -31.410 1.00 51.94 86 GLY A N 1
ATOM 714 C CA . GLY A 1 86 ? 30.431 -27.080 -32.177 1.00 51.94 86 GLY A CA 1
ATOM 715 C C . GLY A 1 86 ? 29.231 -26.166 -31.858 1.00 51.94 86 GLY A C 1
ATOM 716 O O . GLY A 1 86 ? 28.095 -26.642 -31.784 1.00 51.94 86 GLY A O 1
ATOM 717 N N . THR A 1 87 ? 29.468 -24.870 -31.723 1.00 54.16 87 THR A N 1
ATOM 718 C CA . THR A 1 87 ? 28.584 -23.787 -31.332 1.00 54.16 87 THR A CA 1
ATOM 719 C C . THR A 1 87 ? 27.831 -23.258 -32.550 1.00 54.16 87 THR A C 1
ATOM 721 O O . THR A 1 87 ? 28.294 -23.266 -33.687 1.00 54.16 87 THR A O 1
ATOM 724 N N . ILE A 1 88 ? 26.590 -22.862 -32.312 1.00 61.47 88 ILE A N 1
ATOM 725 C CA . ILE A 1 88 ? 25.588 -22.549 -33.326 1.00 61.47 88 ILE A CA 1
ATOM 726 C C . ILE A 1 88 ? 25.941 -21.225 -34.042 1.00 61.47 88 ILE A C 1
ATOM 728 O O . ILE A 1 88 ? 25.969 -20.172 -33.409 1.00 61.47 88 ILE A O 1
ATOM 732 N N . MET A 1 89 ? 26.149 -21.239 -35.366 1.00 62.12 89 MET A N 1
ATOM 733 C CA . MET A 1 89 ? 26.492 -20.034 -36.157 1.00 62.12 89 MET A CA 1
ATOM 734 C C . MET A 1 89 ? 25.470 -18.893 -36.003 1.00 62.12 89 MET A C 1
ATOM 736 O O . MET A 1 89 ? 25.838 -17.727 -35.880 1.00 62.12 89 MET A O 1
ATOM 740 N N . SER A 1 90 ? 24.177 -19.216 -35.924 1.00 66.12 90 SER A N 1
ATOM 741 C CA . SER A 1 90 ? 23.107 -18.231 -35.705 1.00 66.12 90 SER A CA 1
ATOM 742 C C . SER A 1 90 ? 23.117 -17.632 -34.288 1.00 66.12 90 SER A C 1
ATOM 744 O O . SER A 1 90 ? 22.744 -16.472 -34.101 1.00 66.12 90 SER A O 1
ATOM 746 N N . PHE A 1 91 ? 23.598 -18.377 -33.289 1.00 74.69 91 PHE A N 1
ATOM 747 C CA . PHE A 1 91 ? 23.855 -17.865 -31.943 1.00 74.69 91 PHE A CA 1
ATOM 748 C C . PHE A 1 91 ? 25.072 -16.935 -31.942 1.00 74.69 91 PHE A C 1
ATOM 750 O O . PHE A 1 91 ? 24.998 -15.844 -31.379 1.00 74.69 91 PHE A O 1
ATOM 757 N N . LEU A 1 92 ? 26.152 -17.317 -32.629 1.00 77.94 92 LEU A N 1
ATOM 758 C CA . LEU A 1 92 ? 27.362 -16.503 -32.762 1.00 77.94 92 LEU A CA 1
ATOM 759 C C . LEU A 1 92 ? 27.079 -15.168 -33.463 1.00 77.94 92 LEU A C 1
ATOM 761 O O . LEU A 1 92 ? 27.498 -14.134 -32.952 1.00 77.94 92 LEU A O 1
ATOM 765 N N . MET A 1 93 ? 26.291 -15.157 -34.545 1.00 75.88 93 MET A N 1
ATOM 766 C CA . MET A 1 93 ? 25.870 -13.919 -35.222 1.00 75.88 93 MET A CA 1
ATOM 767 C C . MET A 1 93 ? 25.074 -12.986 -34.296 1.00 75.88 93 MET A C 1
ATOM 769 O O . MET A 1 93 ? 25.334 -11.784 -34.250 1.00 75.88 93 MET A O 1
ATOM 773 N N . ARG A 1 94 ? 24.128 -13.525 -33.511 1.00 80.00 94 ARG A N 1
ATOM 774 C CA . ARG A 1 94 ? 23.336 -12.734 -32.546 1.00 80.00 94 ARG A CA 1
ATOM 775 C C . ARG A 1 94 ? 24.183 -12.242 -31.370 1.00 80.00 94 ARG A C 1
ATOM 777 O O . ARG A 1 94 ? 23.997 -11.116 -30.919 1.00 80.00 94 ARG A O 1
ATOM 784 N N . ARG A 1 95 ? 25.129 -13.059 -30.897 1.00 79.75 95 ARG A N 1
ATOM 785 C CA . ARG A 1 95 ? 26.114 -12.680 -29.873 1.00 79.75 95 ARG A CA 1
ATOM 786 C C . ARG A 1 95 ? 27.021 -11.562 -30.382 1.00 79.75 95 ARG A C 1
ATOM 788 O O . ARG A 1 95 ? 27.250 -10.600 -29.660 1.00 79.75 95 ARG A O 1
ATOM 795 N N . HIS A 1 96 ? 27.486 -11.667 -31.624 1.00 82.25 96 HIS A N 1
ATOM 796 C CA . HIS A 1 96 ? 28.325 -10.667 -32.273 1.00 82.25 96 HIS A CA 1
ATOM 797 C C . HIS A 1 96 ? 27.581 -9.334 -32.434 1.00 82.25 96 HIS A C 1
ATOM 799 O O . HIS A 1 96 ? 28.091 -8.306 -32.013 1.00 82.25 96 HIS A O 1
ATOM 805 N N . TYR A 1 97 ? 26.334 -9.341 -32.919 1.00 83.94 97 TYR A N 1
ATOM 806 C CA . TYR A 1 97 ? 25.507 -8.128 -33.022 1.00 83.94 97 TYR A CA 1
ATOM 807 C C . TYR A 1 97 ? 25.341 -7.378 -31.685 1.00 83.94 97 TYR A C 1
ATOM 809 O O . TYR A 1 97 ? 25.310 -6.149 -31.645 1.00 83.94 97 TYR A O 1
ATOM 817 N N . LEU A 1 98 ? 25.245 -8.110 -30.574 1.00 83.69 98 LEU A N 1
ATOM 818 C CA . LEU A 1 98 ? 25.074 -7.518 -29.249 1.00 83.69 98 LEU A CA 1
ATOM 819 C C . LEU A 1 98 ? 26.398 -7.045 -28.623 1.00 83.69 98 LEU A C 1
ATOM 821 O O . LEU A 1 98 ? 26.424 -5.974 -28.013 1.00 83.69 98 LEU A O 1
ATOM 825 N N . ASN A 1 99 ? 27.477 -7.821 -28.782 1.00 82.75 99 ASN A N 1
ATOM 826 C CA . ASN A 1 99 ? 28.730 -7.652 -28.035 1.00 82.75 99 ASN A CA 1
ATOM 827 C C . ASN A 1 99 ? 29.897 -7.053 -28.838 1.00 82.75 99 ASN A C 1
ATOM 829 O O . ASN A 1 99 ? 30.956 -6.858 -28.246 1.00 82.75 99 ASN A O 1
ATOM 833 N N . ASN A 1 100 ? 29.748 -6.790 -30.142 1.00 85.12 100 ASN A N 1
ATOM 834 C CA . ASN A 1 100 ? 30.839 -6.241 -30.955 1.00 85.12 100 ASN A CA 1
ATOM 835 C C . ASN A 1 100 ? 31.391 -4.933 -30.350 1.00 85.12 100 ASN A C 1
ATOM 837 O O . ASN A 1 100 ? 30.631 -4.098 -29.853 1.00 85.12 100 ASN A O 1
ATOM 841 N N . GLU A 1 101 ? 32.710 -4.761 -30.383 1.00 74.69 101 GLU A N 1
ATOM 842 C CA . GLU A 1 101 ? 33.412 -3.673 -29.701 1.00 74.69 101 GLU A CA 1
ATOM 843 C C . GLU A 1 101 ? 33.100 -2.302 -30.313 1.00 74.69 101 GLU A C 1
ATOM 845 O O . GLU A 1 101 ? 32.899 -1.334 -29.577 1.00 74.69 101 GLU A O 1
ATOM 850 N N . GLU A 1 102 ? 32.968 -2.232 -31.642 1.00 71.25 102 GLU A N 1
ATOM 851 C CA . GLU A 1 102 ? 32.718 -0.974 -32.357 1.00 71.25 102 GLU A CA 1
ATOM 852 C C . GLU A 1 102 ? 31.237 -0.734 -32.690 1.00 71.25 102 GLU A C 1
ATOM 854 O O . GLU A 1 102 ? 30.746 0.386 -32.548 1.00 71.25 102 GLU A O 1
ATOM 859 N N . SER A 1 103 ? 30.505 -1.780 -33.097 1.00 74.75 103 SER A N 1
ATOM 860 C CA . SER A 1 103 ? 29.111 -1.683 -33.583 1.00 74.75 103 SER A CA 1
ATOM 861 C C . SER A 1 103 ? 28.077 -2.416 -32.721 1.00 74.75 103 SER A C 1
ATOM 863 O O . SER A 1 103 ? 26.900 -2.472 -33.078 1.00 74.75 103 SER A O 1
ATOM 865 N N . GLY A 1 104 ? 28.489 -2.989 -31.587 1.00 81.06 104 GLY A N 1
ATOM 866 C CA . GLY A 1 104 ? 27.599 -3.763 -30.728 1.00 81.06 104 GLY A CA 1
ATOM 867 C C . GLY A 1 104 ? 26.504 -2.896 -30.117 1.00 81.06 104 GLY A C 1
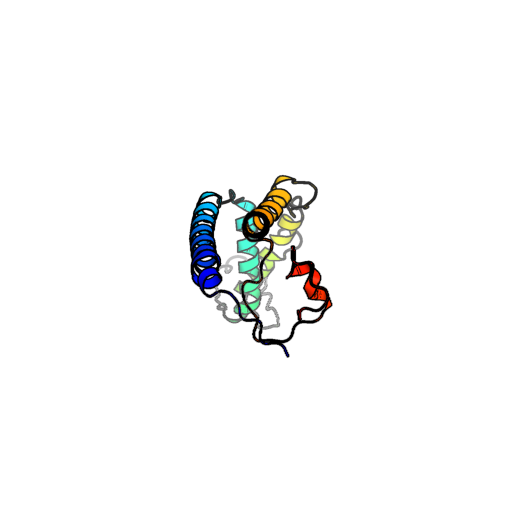ATOM 868 O O . GLY A 1 104 ? 26.778 -1.812 -29.590 1.00 81.06 104 GLY A O 1
ATOM 869 N N . TYR A 1 105 ? 25.265 -3.398 -30.134 1.00 81.50 105 TYR A N 1
ATOM 870 C CA . TYR A 1 105 ? 24.106 -2.685 -29.584 1.00 81.50 105 TYR A CA 1
ATOM 871 C C . TYR A 1 105 ? 24.363 -2.196 -28.150 1.00 81.50 105 TYR A C 1
ATOM 873 O O . TYR A 1 105 ? 24.053 -1.052 -27.831 1.00 81.50 105 TYR A O 1
ATOM 881 N N . PHE A 1 106 ? 25.005 -3.009 -27.299 1.00 82.25 106 PHE A N 1
ATOM 882 C CA . PHE A 1 106 ? 25.296 -2.632 -25.910 1.00 82.25 106 PHE A CA 1
ATOM 883 C C . PHE A 1 106 ? 26.405 -1.588 -25.760 1.00 82.25 106 PHE A C 1
ATOM 885 O O . PHE A 1 106 ? 26.360 -0.796 -24.823 1.00 82.25 106 PHE A O 1
ATOM 892 N N . LYS A 1 107 ? 27.380 -1.536 -26.672 1.00 81.81 107 LYS A N 1
ATOM 893 C CA . LYS A 1 107 ? 28.446 -0.522 -26.641 1.00 81.81 107 LYS A CA 1
ATOM 894 C C . LYS A 1 107 ? 27.928 0.833 -27.107 1.00 81.81 107 LYS A C 1
ATOM 896 O O . LYS A 1 107 ? 28.214 1.844 -26.474 1.00 81.81 107 LYS A O 1
ATOM 901 N N . ILE A 1 108 ? 27.106 0.846 -28.156 1.00 79.62 108 ILE A N 1
ATOM 902 C CA . ILE A 1 108 ? 26.416 2.054 -28.626 1.00 79.62 108 ILE A CA 1
ATOM 903 C C . ILE A 1 108 ? 25.413 2.527 -27.569 1.00 79.62 108 ILE A C 1
ATOM 905 O O . ILE A 1 108 ? 25.399 3.708 -27.236 1.00 79.62 108 ILE A O 1
ATOM 909 N N . ALA A 1 109 ? 24.620 1.616 -26.993 1.00 72.44 109 ALA A N 1
ATOM 910 C CA . ALA A 1 109 ? 23.681 1.938 -25.920 1.00 72.44 109 ALA A CA 1
ATOM 911 C C . ALA A 1 109 ? 24.387 2.443 -24.649 1.00 72.44 109 ALA A C 1
ATOM 913 O O . ALA A 1 109 ? 23.882 3.358 -24.015 1.00 72.44 109 ALA A O 1
ATOM 914 N N . SER A 1 110 ? 25.578 1.928 -24.319 1.00 70.56 110 SER A N 1
ATOM 915 C CA . SER A 1 110 ? 26.388 2.405 -23.186 1.00 70.56 110 SER A CA 1
ATOM 916 C C . SER A 1 110 ? 26.998 3.793 -23.400 1.00 70.56 110 SER A C 1
ATOM 918 O O . SER A 1 110 ? 27.344 4.445 -22.420 1.00 70.56 110 SER A O 1
ATOM 920 N N . LYS A 1 111 ? 27.177 4.232 -24.654 1.00 69.62 111 LYS A N 1
ATOM 921 C CA . LYS A 1 111 ? 27.645 5.587 -24.994 1.00 69.62 111 LYS A CA 1
ATOM 922 C C . LYS A 1 111 ? 26.515 6.616 -24.992 1.00 69.62 111 LYS A C 1
ATOM 924 O O . LYS A 1 111 ? 26.792 7.813 -25.003 1.00 69.62 111 LYS A O 1
ATOM 929 N N . ARG A 1 112 ? 25.252 6.175 -25.005 1.00 70.06 112 ARG A N 1
ATOM 930 C CA . ARG A 1 112 ? 24.117 7.085 -24.823 1.00 70.06 112 ARG A CA 1
ATOM 931 C C . ARG A 1 112 ? 24.218 7.660 -23.410 1.00 70.06 112 ARG A C 1
ATOM 933 O O . ARG A 1 112 ? 24.533 6.894 -22.495 1.00 70.06 112 ARG A O 1
ATOM 940 N N . PRO A 1 113 ? 23.976 8.971 -23.216 1.00 58.9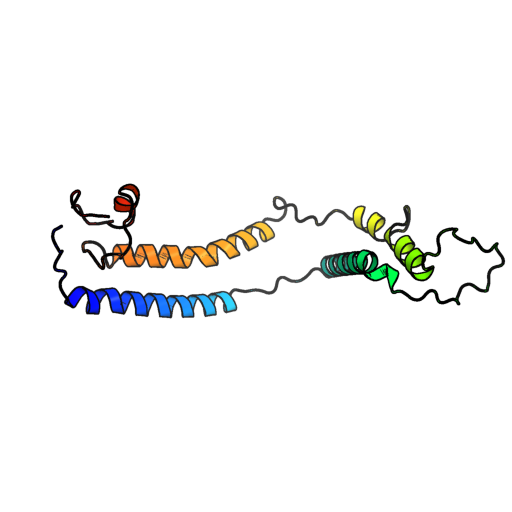1 113 PRO A N 1
ATOM 941 C CA . PRO A 1 113 ? 23.894 9.527 -21.877 1.00 58.91 113 PRO A CA 1
ATOM 942 C C . PRO A 1 113 ? 22.888 8.672 -21.129 1.00 58.91 113 PRO A C 1
ATOM 944 O O . PRO A 1 113 ? 21.760 8.480 -21.588 1.00 58.91 113 PRO A O 1
ATOM 947 N N . SER A 1 114 ? 23.341 8.062 -20.041 1.00 52.75 114 SER A N 1
ATOM 948 C CA . SER A 1 114 ? 22.490 7.211 -19.251 1.00 52.75 114 SER A CA 1
ATOM 949 C C . SER A 1 114 ? 21.312 8.065 -18.797 1.00 52.75 114 SER A C 1
ATOM 951 O O . SER A 1 114 ? 21.441 8.845 -17.859 1.00 52.75 114 SER A O 1
ATOM 953 N N . GLN A 1 115 ? 20.139 7.820 -19.367 1.00 51.59 115 GLN A N 1
ATOM 954 C CA . GLN A 1 115 ? 18.890 7.902 -18.621 1.00 51.59 115 GLN A CA 1
ATOM 955 C C . GLN A 1 115 ? 18.847 6.758 -17.590 1.00 51.59 115 GLN A C 1
ATOM 957 O O . GLN A 1 115 ? 17.825 6.112 -17.382 1.00 51.59 115 GLN A O 1
ATOM 962 N N . ALA A 1 116 ? 19.979 6.470 -16.932 1.00 50.84 116 ALA A N 1
ATOM 963 C CA . ALA A 1 116 ? 19.919 5.992 -15.573 1.00 50.84 116 ALA A CA 1
ATOM 964 C C . ALA A 1 116 ? 19.108 7.082 -14.870 1.00 50.84 116 ALA A C 1
ATOM 966 O O . ALA A 1 116 ? 19.517 8.246 -14.929 1.00 50.84 116 ALA A O 1
ATOM 967 N N . PRO A 1 117 ? 17.927 6.768 -14.321 1.00 52.72 117 PRO A N 1
ATOM 968 C CA . PRO A 1 117 ? 17.167 7.750 -13.582 1.00 52.72 117 PRO A CA 1
ATOM 969 C C . PRO A 1 117 ? 18.025 8.071 -12.365 1.00 52.72 117 PRO A C 1
ATOM 971 O O . PRO A 1 117 ? 18.009 7.340 -11.379 1.00 52.72 117 PRO A O 1
ATOM 974 N N . ASN A 1 118 ? 18.859 9.101 -12.469 1.00 43.44 118 ASN A N 1
ATOM 975 C CA . ASN A 1 118 ? 19.564 9.649 -11.335 1.00 43.44 118 ASN A CA 1
ATOM 976 C C . ASN A 1 118 ? 18.454 10.203 -10.443 1.00 43.44 118 ASN A C 1
ATOM 978 O O . ASN A 1 118 ? 17.796 11.168 -10.840 1.00 43.44 118 ASN A O 1
ATOM 982 N N . PRO A 1 119 ? 18.208 9.617 -9.258 1.00 52.56 119 PRO A N 1
ATOM 983 C CA . PRO A 1 119 ? 17.055 9.981 -8.432 1.00 52.56 119 PRO A CA 1
ATOM 984 C C . PRO A 1 119 ? 17.090 11.438 -7.944 1.00 52.56 119 PRO A C 1
ATOM 986 O O . PRO A 1 119 ? 16.127 11.911 -7.358 1.00 52.56 119 PRO A O 1
ATOM 989 N N . ILE A 1 120 ? 18.211 12.134 -8.168 1.00 54.34 120 ILE A N 1
ATOM 990 C CA . ILE A 1 120 ? 18.477 13.512 -7.748 1.00 54.34 120 ILE A CA 1
ATOM 991 C C . ILE A 1 120 ? 18.186 14.534 -8.857 1.00 54.34 120 ILE A C 1
ATOM 993 O O . ILE A 1 120 ? 17.847 15.670 -8.543 1.00 54.34 120 ILE A O 1
ATOM 997 N N . THR A 1 121 ? 18.305 14.174 -10.140 1.00 55.78 121 THR A N 1
ATOM 998 C CA . THR A 1 121 ? 18.165 15.156 -11.235 1.00 55.78 121 THR A CA 1
ATOM 999 C C . THR A 1 121 ? 16.742 15.287 -11.753 1.00 55.78 121 THR A C 1
ATOM 1001 O O . THR A 1 121 ? 16.444 16.264 -12.430 1.00 55.78 121 THR A O 1
ATOM 1004 N N . ASP A 1 122 ? 15.865 14.333 -11.430 1.00 51.56 122 ASP A N 1
ATOM 1005 C CA . ASP A 1 122 ? 14.479 14.335 -11.889 1.00 51.56 122 ASP A CA 1
ATOM 1006 C C . ASP A 1 122 ? 13.512 14.284 -10.688 1.00 51.56 122 ASP A C 1
ATOM 1008 O O . ASP A 1 122 ? 13.117 13.198 -10.244 1.00 51.56 122 ASP A O 1
ATOM 1012 N N . PRO A 1 123 ? 13.133 15.456 -10.129 1.00 57.88 123 PRO A N 1
ATOM 1013 C CA . PRO A 1 123 ? 12.206 15.567 -8.999 1.00 57.88 123 PRO A CA 1
ATOM 1014 C C . PRO A 1 123 ? 10.896 14.796 -9.209 1.00 57.88 123 PRO A C 1
ATOM 1016 O O . PRO A 1 123 ? 10.298 14.338 -8.243 1.00 57.88 123 PRO A O 1
ATOM 1019 N N . SER A 1 124 ? 10.488 14.596 -10.467 1.00 67.25 124 SER A N 1
ATOM 1020 C CA . SER A 1 124 ? 9.278 13.874 -10.866 1.00 67.25 124 SER A CA 1
ATOM 1021 C C . SER A 1 124 ? 9.284 12.388 -10.453 1.00 67.25 124 SER A C 1
ATOM 1023 O O . SER A 1 124 ? 8.316 11.900 -9.870 1.00 67.25 124 SER A O 1
ATOM 1025 N N . MET A 1 125 ? 10.396 11.672 -10.647 1.00 66.81 125 MET A N 1
ATOM 1026 C CA . MET A 1 125 ? 10.494 10.228 -10.373 1.00 66.81 125 MET A CA 1
ATOM 1027 C C . MET A 1 125 ? 10.539 9.909 -8.876 1.00 66.81 125 MET A C 1
ATOM 1029 O O . MET A 1 125 ? 9.927 8.943 -8.413 1.00 66.81 125 MET A O 1
ATOM 1033 N N . MET A 1 126 ? 11.240 10.742 -8.102 1.00 70.50 126 MET A N 1
ATOM 1034 C CA . MET A 1 126 ? 11.257 10.645 -6.643 1.00 70.50 126 MET A CA 1
ATOM 1035 C C . MET A 1 126 ? 9.879 10.988 -6.070 1.00 70.50 126 MET A C 1
ATOM 1037 O O . MET A 1 126 ? 9.399 10.284 -5.178 1.00 70.50 126 MET A O 1
ATOM 1041 N N . THR A 1 127 ? 9.206 12.014 -6.609 1.00 75.06 127 THR A N 1
ATOM 1042 C CA . THR A 1 127 ? 7.835 12.332 -6.198 1.00 75.06 127 THR A CA 1
ATOM 1043 C C . THR A 1 127 ? 6.858 11.223 -6.542 1.00 75.06 127 THR A C 1
ATOM 1045 O O . THR A 1 127 ? 5.967 10.985 -5.743 1.00 75.06 127 THR A O 1
ATOM 1048 N N . ASP A 1 128 ? 7.031 10.496 -7.645 1.00 70.81 128 ASP A N 1
ATOM 1049 C CA . ASP A 1 128 ? 6.126 9.404 -8.021 1.00 70.81 128 ASP A CA 1
ATOM 1050 C C . ASP A 1 128 ? 6.251 8.200 -7.076 1.00 70.81 128 ASP A C 1
ATOM 1052 O O . ASP A 1 128 ? 5.244 7.637 -6.639 1.00 70.81 128 ASP A O 1
ATOM 1056 N N . MET A 1 129 ? 7.475 7.850 -6.674 1.00 72.69 129 MET A N 1
ATOM 1057 C CA . MET A 1 129 ? 7.713 6.792 -5.688 1.00 72.69 129 MET A CA 1
ATOM 1058 C C . MET A 1 129 ? 7.228 7.197 -4.289 1.00 72.69 129 MET A C 1
ATOM 1060 O O . MET A 1 129 ? 6.553 6.419 -3.607 1.00 72.69 129 MET A O 1
ATOM 1064 N N . LEU A 1 130 ? 7.524 8.431 -3.869 1.00 79.94 130 LEU A N 1
ATOM 1065 C CA . LEU A 1 130 ? 7.034 8.980 -2.606 1.00 79.94 130 LEU A CA 1
ATOM 1066 C C . LEU A 1 130 ? 5.511 9.065 -2.600 1.00 79.94 130 LEU A C 1
ATOM 1068 O O . LEU A 1 130 ? 4.887 8.645 -1.634 1.00 79.94 130 LEU A O 1
ATOM 1072 N N . LYS A 1 131 ? 4.895 9.540 -3.682 1.00 75.25 131 LYS A N 1
ATOM 1073 C CA . LYS A 1 131 ? 3.443 9.629 -3.839 1.00 75.25 131 LYS A CA 1
ATOM 1074 C C . LYS A 1 131 ? 2.810 8.245 -3.795 1.00 75.25 131 LYS A C 1
ATOM 1076 O O . LYS A 1 131 ? 1.793 8.091 -3.130 1.00 75.25 131 LYS A O 1
ATOM 1081 N N . GLY A 1 132 ? 3.424 7.223 -4.390 1.00 75.88 132 GLY A N 1
ATOM 1082 C CA . GLY A 1 132 ? 2.969 5.837 -4.260 1.00 75.88 132 GLY A CA 1
ATOM 1083 C C . GLY A 1 132 ? 2.961 5.343 -2.809 1.00 75.88 132 GLY A C 1
ATOM 1084 O O . GLY A 1 132 ? 1.984 4.750 -2.358 1.00 75.88 132 GLY A O 1
ATOM 1085 N N . ASN A 1 133 ? 4.006 5.634 -2.032 1.00 79.50 133 ASN A N 1
ATOM 1086 C CA . ASN A 1 133 ? 4.051 5.222 -0.627 1.00 79.50 133 ASN A CA 1
ATOM 1087 C C . ASN A 1 133 ? 3.113 6.068 0.262 1.00 79.50 133 ASN A C 1
ATOM 1089 O O . ASN A 1 133 ? 2.369 5.541 1.085 1.00 79.50 133 ASN A O 1
ATOM 1093 N N . ILE A 1 134 ? 3.079 7.384 0.045 1.00 81.56 134 ILE A N 1
ATOM 1094 C CA . ILE A 1 134 ? 2.252 8.337 0.797 1.00 81.56 134 ILE A CA 1
ATOM 1095 C C . ILE A 1 134 ? 0.765 8.093 0.538 1.00 81.56 134 ILE A C 1
ATOM 1097 O O . ILE A 1 134 ? -0.011 8.063 1.483 1.00 81.56 134 ILE A O 1
ATOM 1101 N N . THR A 1 135 ? 0.345 7.859 -0.705 1.00 79.19 135 THR A N 1
ATOM 1102 C CA . THR A 1 135 ? -1.067 7.560 -1.022 1.00 79.19 135 THR A CA 1
ATOM 1103 C C . THR A 1 135 ? -1.555 6.263 -0.373 1.00 79.19 135 THR A C 1
ATOM 1105 O O . THR A 1 135 ? -2.748 6.125 -0.102 1.00 79.19 135 THR A O 1
ATOM 1108 N N . ASN A 1 136 ? -0.647 5.333 -0.063 1.00 80.19 136 ASN A N 1
ATOM 1109 C CA . ASN A 1 136 ? -0.970 4.107 0.660 1.00 80.19 136 ASN A CA 1
ATOM 1110 C C . ASN A 1 136 ? -0.994 4.299 2.184 1.00 80.19 136 ASN A C 1
ATOM 1112 O O . ASN A 1 136 ? -1.902 3.794 2.840 1.00 80.19 136 ASN A O 1
ATOM 1116 N N . VAL A 1 137 ? -0.034 5.040 2.743 1.00 85.00 137 VAL A N 1
ATOM 1117 C CA . VAL A 1 137 ? 0.134 5.198 4.199 1.00 85.00 137 VAL A CA 1
ATOM 1118 C C . VAL A 1 137 ? -0.749 6.307 4.781 1.00 85.00 137 VAL A C 1
ATOM 1120 O O . VAL A 1 137 ? -1.291 6.157 5.877 1.00 85.00 137 VAL A O 1
ATOM 1123 N N . LEU A 1 138 ? -0.939 7.411 4.055 1.00 84.38 138 LEU A N 1
ATOM 1124 C CA . LEU A 1 138 ? -1.665 8.590 4.533 1.00 84.38 138 LEU A CA 1
ATOM 1125 C C . LEU A 1 138 ? -3.111 8.274 4.953 1.00 84.38 138 LEU A C 1
ATOM 1127 O O . LEU A 1 138 ? -3.492 8.683 6.052 1.00 84.38 138 LEU A O 1
ATOM 1131 N N . PRO A 1 139 ? -3.912 7.512 4.179 1.00 83.62 139 PRO A N 1
ATOM 1132 C CA . PRO A 1 139 ? -5.266 7.165 4.600 1.00 83.62 139 PRO A CA 1
ATOM 1133 C C . PRO A 1 139 ? -5.278 6.365 5.907 1.00 83.62 139 PRO A C 1
ATOM 1135 O O . PRO A 1 139 ? -6.121 6.608 6.762 1.00 83.62 139 PRO A O 1
ATOM 1138 N N . MET A 1 140 ? -4.314 5.458 6.103 1.00 84.00 140 MET A N 1
ATOM 1139 C CA . MET A 1 140 ? -4.237 4.627 7.307 1.00 84.00 140 MET A CA 1
ATOM 1140 C C . MET A 1 140 ? -3.931 5.458 8.558 1.00 84.00 140 MET A C 1
ATOM 1142 O O . MET A 1 140 ? -4.547 5.246 9.601 1.00 84.00 140 MET A O 1
ATOM 1146 N N . ILE A 1 141 ? -3.034 6.443 8.443 1.00 87.94 141 ILE A N 1
ATOM 1147 C CA . ILE A 1 141 ? -2.711 7.364 9.541 1.00 87.94 141 ILE A CA 1
ATOM 1148 C C . ILE A 1 141 ? -3.906 8.262 9.872 1.00 87.94 141 ILE A C 1
ATOM 1150 O O . ILE A 1 141 ? -4.231 8.426 11.046 1.00 87.94 141 ILE A O 1
ATOM 1154 N N . LEU A 1 142 ? -4.580 8.818 8.860 1.00 86.50 142 LEU A N 1
ATOM 1155 C CA . LEU A 1 142 ? -5.740 9.691 9.065 1.00 86.50 142 LEU A CA 1
ATOM 1156 C C . LEU A 1 142 ? -6.891 8.953 9.753 1.00 86.50 142 LEU A C 1
ATOM 1158 O O . LEU A 1 142 ? -7.460 9.469 10.710 1.00 86.50 142 LEU A O 1
ATOM 1162 N N . ILE A 1 143 ? -7.194 7.729 9.312 1.00 85.56 143 ILE A N 1
ATOM 1163 C CA . ILE A 1 143 ? -8.231 6.892 9.930 1.00 85.56 143 ILE A CA 1
ATOM 1164 C C . ILE A 1 143 ? -7.833 6.526 11.361 1.00 85.56 143 ILE A C 1
ATOM 1166 O O . ILE A 1 143 ? -8.652 6.646 12.265 1.00 85.56 143 ILE A O 1
ATOM 1170 N N . GLY A 1 144 ? -6.579 6.121 11.589 1.00 85.88 144 GLY A N 1
ATOM 1171 C CA . GLY A 1 144 ? -6.087 5.781 12.926 1.00 85.88 144 GLY A CA 1
ATOM 1172 C C . GLY A 1 144 ? -6.141 6.964 13.896 1.00 85.88 144 GLY A C 1
ATOM 1173 O O . GLY A 1 144 ? -6.573 6.805 15.035 1.00 85.88 144 GLY A O 1
ATOM 1174 N N . GLY A 1 145 ? -5.763 8.161 13.437 1.00 87.88 145 GLY A N 1
ATOM 1175 C CA . GLY A 1 145 ? -5.865 9.397 14.214 1.00 87.88 145 GLY A CA 1
ATOM 1176 C C . GLY A 1 145 ? -7.312 9.803 14.488 1.00 87.88 145 GLY A C 1
ATOM 1177 O O . GLY A 1 145 ? -7.637 10.174 15.612 1.00 87.88 145 GLY A O 1
ATOM 1178 N N . TRP A 1 146 ? -8.195 9.673 13.495 1.00 86.50 146 TRP A N 1
ATOM 1179 C CA . TRP A 1 146 ? -9.620 9.958 13.652 1.00 86.50 146 TRP A CA 1
ATOM 1180 C C . TRP A 1 146 ? -10.292 9.001 14.642 1.00 86.50 146 TRP A C 1
ATOM 1182 O O . TRP A 1 146 ? -10.960 9.470 15.556 1.00 86.50 146 TRP A O 1
ATOM 1192 N N . ILE A 1 147 ? -10.033 7.690 14.541 1.00 85.31 147 ILE A N 1
ATOM 1193 C CA . ILE A 1 147 ? -10.522 6.686 15.501 1.00 85.31 147 ILE A CA 1
ATOM 1194 C C . ILE A 1 147 ? -9.995 6.986 16.906 1.00 85.31 147 ILE A C 1
ATOM 1196 O O . ILE A 1 147 ? -10.753 6.907 17.868 1.00 85.31 147 ILE A O 1
ATOM 1200 N N . ASN A 1 148 ? -8.713 7.347 17.038 1.00 84.19 148 ASN A N 1
ATOM 1201 C CA . ASN A 1 148 ? -8.138 7.699 18.335 1.00 84.19 148 ASN A CA 1
ATOM 1202 C C . ASN A 1 148 ? -8.809 8.943 18.934 1.00 84.19 148 ASN A C 1
ATOM 1204 O O . ASN A 1 148 ? -9.051 8.979 20.133 1.00 84.19 148 ASN A O 1
ATOM 1208 N N . TRP A 1 149 ? -9.153 9.936 18.112 1.00 84.56 149 TRP A N 1
ATOM 1209 C CA . TRP A 1 149 ? -9.859 11.132 18.563 1.00 84.56 149 TRP A CA 1
ATOM 1210 C C . TRP A 1 149 ? -11.315 10.843 18.963 1.00 84.56 149 TRP A C 1
ATOM 1212 O O . TRP A 1 149 ? -11.729 11.250 20.046 1.00 84.56 149 TRP A O 1
ATOM 1222 N N . THR A 1 150 ? -12.080 10.111 18.144 1.00 82.88 150 THR A N 1
ATOM 1223 C CA . THR A 1 150 ? -13.514 9.854 18.387 1.00 82.88 150 THR A CA 1
ATOM 1224 C C . THR A 1 150 ? -13.787 8.772 19.429 1.00 82.88 150 THR A C 1
ATOM 1226 O O . THR A 1 150 ? -14.822 8.812 20.086 1.00 82.88 150 THR A O 1
ATOM 1229 N 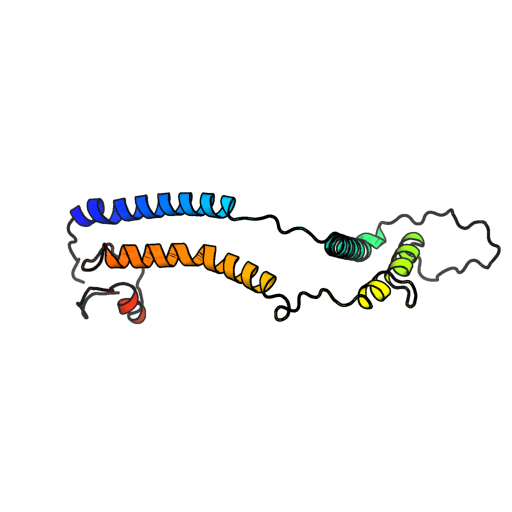N . PHE A 1 151 ? -12.888 7.797 19.577 1.00 80.50 151 PHE A N 1
ATOM 1230 C CA . PHE A 1 151 ? -13.044 6.639 20.464 1.00 80.50 151 PHE A CA 1
ATOM 1231 C C . PHE A 1 151 ? -11.908 6.554 21.497 1.00 80.50 151 PHE A C 1
ATOM 1233 O O . PHE A 1 151 ? -11.367 5.478 21.755 1.00 80.50 151 PHE A O 1
ATOM 1240 N N . SER A 1 152 ? -11.527 7.694 22.082 1.00 79.75 152 SER A N 1
ATOM 1241 C CA . SER A 1 152 ? -10.615 7.739 23.235 1.00 79.75 152 SER A CA 1
ATOM 1242 C C . SER A 1 152 ? -11.368 7.589 24.561 1.00 79.75 152 SER A C 1
ATOM 1244 O O . SER A 1 152 ? -12.546 7.921 24.666 1.00 79.75 152 SER A O 1
ATOM 1246 N N . GLY A 1 153 ? -10.673 7.108 25.598 1.00 75.38 153 GLY A N 1
ATOM 1247 C CA . GLY A 1 153 ? -11.163 7.160 26.983 1.00 75.38 153 GLY A CA 1
ATOM 1248 C C . GLY A 1 153 ? -11.804 5.883 27.533 1.00 75.38 153 GLY A C 1
ATOM 1249 O O . GLY A 1 153 ? -12.212 5.872 28.690 1.00 75.38 153 GLY A O 1
ATOM 1250 N N . PHE A 1 154 ? -11.876 4.794 26.763 1.00 76.88 154 PHE A N 1
ATOM 1251 C CA . PHE A 1 154 ? -12.431 3.519 27.234 1.00 76.88 154 PHE A CA 1
ATOM 1252 C C . PHE A 1 154 ? -11.731 2.307 26.598 1.00 76.88 154 PHE A C 1
ATOM 1254 O O . PHE A 1 154 ? -11.108 2.400 25.542 1.00 76.88 154 PHE A O 1
ATOM 1261 N N . VAL A 1 155 ? -11.818 1.150 27.263 1.00 78.50 155 VAL A N 1
ATOM 1262 C CA . VAL A 1 155 ? -11.255 -0.121 26.778 1.00 78.50 155 VAL A CA 1
ATOM 1263 C C . VAL A 1 155 ? -12.245 -0.773 25.811 1.00 78.50 155 VAL A C 1
ATOM 1265 O O . VAL A 1 155 ? -13.408 -0.961 26.153 1.00 78.50 155 VAL A O 1
ATOM 1268 N N . THR A 1 156 ? -11.793 -1.152 24.616 1.00 78.69 156 THR A N 1
ATOM 1269 C CA . THR A 1 156 ? -12.639 -1.796 23.596 1.00 78.69 156 THR A CA 1
ATOM 1270 C C . THR A 1 156 ? -12.677 -3.313 23.740 1.00 78.69 156 THR A C 1
ATOM 1272 O O . THR A 1 156 ? -13.743 -3.895 23.926 1.00 78.69 156 THR A O 1
ATOM 1275 N N . THR A 1 157 ? -11.525 -3.977 23.644 1.00 80.25 157 THR A N 1
ATOM 1276 C CA . THR A 1 157 ? -11.438 -5.445 23.650 1.00 80.25 157 THR A CA 1
ATOM 1277 C C . THR A 1 157 ? -10.111 -5.927 24.214 1.00 80.25 157 THR A C 1
ATOM 1279 O O . THR A 1 157 ? -9.074 -5.317 23.968 1.00 80.25 157 THR A O 1
ATOM 1282 N N . LYS A 1 158 ? -10.132 -7.074 24.899 1.00 80.00 158 LYS A N 1
ATOM 1283 C CA . LYS A 1 158 ? -8.921 -7.795 25.299 1.00 80.00 158 LYS A CA 1
ATOM 1284 C C . LYS A 1 158 ? -8.420 -8.660 24.144 1.00 80.00 158 LYS A C 1
ATOM 1286 O O . LYS A 1 158 ? -9.180 -9.437 23.569 1.00 80.00 158 LYS A O 1
ATOM 1291 N N . VAL A 1 159 ? -7.135 -8.549 23.843 1.00 81.88 159 VAL A N 1
ATOM 1292 C CA . VAL A 1 159 ? -6.456 -9.365 22.834 1.00 81.88 159 VAL A CA 1
ATOM 1293 C C . VAL A 1 159 ? -6.080 -10.731 23.449 1.00 81.88 159 VAL A C 1
ATOM 1295 O O . VAL A 1 159 ? -5.672 -10.770 24.609 1.00 81.88 159 VAL A O 1
ATOM 1298 N N . PRO A 1 160 ? -6.229 -11.871 22.739 1.00 81.06 160 PRO A N 1
ATOM 1299 C CA . PRO A 1 160 ? -6.059 -13.207 23.331 1.00 81.06 160 PRO A CA 1
ATOM 1300 C C . PRO A 1 160 ? -4.596 -13.647 23.520 1.00 81.06 160 PRO A C 1
ATOM 1302 O O . PRO A 1 160 ? -4.355 -14.761 23.980 1.00 81.06 160 PRO A O 1
ATOM 1305 N N . PHE A 1 161 ? -3.622 -12.808 23.166 1.00 84.56 161 PHE A N 1
ATOM 1306 C CA . PHE A 1 161 ? -2.193 -13.077 23.331 1.00 84.56 161 PHE A CA 1
ATOM 1307 C C . PHE A 1 161 ? -1.556 -12.066 24.296 1.00 84.56 161 PHE A C 1
ATOM 1309 O O . PHE A 1 161 ? -1.959 -10.905 24.287 1.00 84.56 161 PHE A O 1
ATOM 1316 N N . PRO A 1 162 ? -0.574 -12.475 25.121 1.00 76.62 162 PRO A N 1
ATOM 1317 C CA . PRO A 1 162 ? 0.075 -11.578 26.073 1.00 76.62 162 PRO A CA 1
ATOM 1318 C C . PRO A 1 162 ? 0.954 -10.552 25.344 1.00 76.62 162 PRO A C 1
ATOM 1320 O O . PRO A 1 162 ? 1.793 -10.923 24.519 1.00 76.62 162 PRO A O 1
ATOM 1323 N N . LEU A 1 163 ? 0.786 -9.265 25.658 1.00 78.88 163 LEU A N 1
ATOM 1324 C CA . LEU A 1 163 ? 1.615 -8.183 25.124 1.00 78.88 163 LEU A CA 1
ATOM 1325 C C . LEU A 1 163 ? 2.654 -7.710 26.145 1.00 78.88 163 LEU A C 1
ATOM 1327 O O . LEU A 1 163 ? 2.460 -7.775 27.355 1.00 78.88 163 LEU A O 1
ATOM 1331 N N . THR A 1 164 ? 3.792 -7.211 25.655 1.00 80.81 164 THR A N 1
ATOM 1332 C CA . THR A 1 164 ? 4.816 -6.627 26.530 1.00 80.81 164 THR A CA 1
ATOM 1333 C C . THR A 1 164 ? 4.403 -5.226 26.994 1.00 80.81 164 THR A C 1
ATOM 1335 O O . THR A 1 164 ? 3.833 -4.440 26.236 1.00 80.81 164 THR A O 1
ATOM 1338 N N . LEU A 1 165 ? 4.773 -4.860 28.228 1.00 73.62 165 LEU A N 1
ATOM 1339 C CA . LEU A 1 165 ? 4.436 -3.569 28.857 1.00 73.62 165 LEU A CA 1
ATOM 1340 C C . LEU A 1 165 ? 4.865 -2.324 28.056 1.00 73.62 165 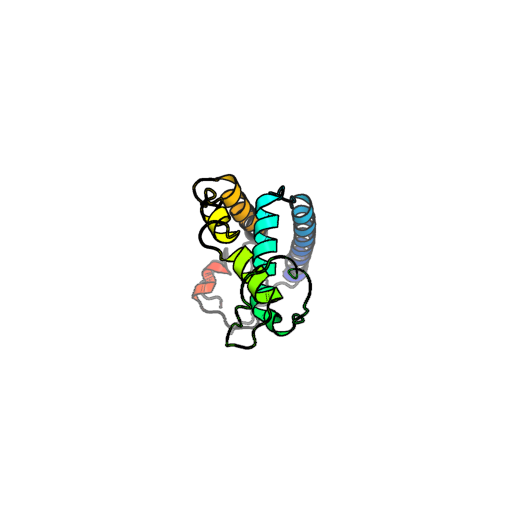LEU A C 1
ATOM 1342 O O . LEU A 1 165 ? 4.349 -1.233 28.287 1.00 73.62 165 LEU A O 1
ATOM 1346 N N . ARG A 1 166 ? 5.804 -2.456 27.110 1.00 78.25 166 ARG A N 1
ATOM 1347 C CA . ARG A 1 166 ? 6.264 -1.350 26.253 1.00 78.25 166 ARG A CA 1
ATOM 1348 C C . ARG A 1 166 ? 5.235 -0.948 25.192 1.00 78.25 166 ARG A C 1
ATOM 1350 O O . ARG A 1 166 ? 5.269 0.194 24.747 1.00 78.25 166 ARG A O 1
ATOM 1357 N N . PHE A 1 167 ? 4.305 -1.837 24.834 1.00 76.00 167 PHE A N 1
ATOM 1358 C CA . PHE A 1 167 ? 3.206 -1.529 23.910 1.00 76.00 167 PHE A CA 1
ATOM 1359 C C . PHE A 1 167 ? 2.019 -0.843 24.594 1.00 76.00 167 PHE A C 1
ATOM 1361 O O . PHE A 1 167 ? 1.195 -0.223 23.922 1.00 76.00 167 PHE A O 1
ATOM 1368 N N . LYS A 1 168 ? 1.968 -0.864 25.930 1.00 71.06 168 LYS A N 1
ATOM 1369 C CA . LYS A 1 168 ? 0.899 -0.257 26.728 1.00 71.06 168 LYS A CA 1
ATOM 1370 C C . LYS A 1 168 ? 0.627 1.224 26.396 1.00 71.06 168 LYS A C 1
ATOM 1372 O O . LYS A 1 168 ? -0.517 1.532 26.069 1.00 71.06 168 LYS A O 1
ATOM 1377 N N . PRO A 1 169 ? 1.619 2.143 26.372 1.00 76.31 169 PRO A N 1
ATOM 1378 C CA . PRO A 1 169 ? 1.365 3.545 26.016 1.00 76.31 169 PRO A CA 1
ATOM 1379 C C . PRO A 1 169 ? 0.954 3.750 24.547 1.00 76.31 169 PRO A C 1
ATOM 1381 O O . PRO A 1 169 ? 0.434 4.809 24.205 1.00 76.31 169 PRO A O 1
ATOM 1384 N N . MET A 1 170 ? 1.181 2.768 23.666 1.00 77.19 170 MET A N 1
ATOM 1385 C CA . MET A 1 170 ? 0.735 2.832 22.270 1.00 77.19 170 MET A CA 1
ATOM 1386 C C . MET A 1 170 ? -0.725 2.395 22.110 1.00 77.19 170 MET A C 1
ATOM 1388 O O . MET A 1 170 ? -1.442 2.990 21.310 1.00 77.19 170 MET A O 1
ATOM 1392 N N . LEU A 1 171 ? -1.164 1.387 22.870 1.00 76.12 171 LEU A N 1
ATOM 1393 C CA . LEU A 1 171 ? -2.492 0.774 22.742 1.00 76.12 171 LEU A CA 1
ATOM 1394 C C . LEU A 1 171 ? -3.540 1.391 23.675 1.00 76.12 171 LEU A C 1
ATOM 1396 O O . LEU A 1 171 ? -4.710 1.458 23.318 1.00 76.12 171 LEU A O 1
ATOM 1400 N N . GLN A 1 172 ? -3.128 1.885 24.844 1.00 74.50 172 GLN A N 1
ATOM 1401 C CA . GLN A 1 172 ? -4.015 2.456 25.867 1.00 74.50 172 GLN A CA 1
ATOM 1402 C C . GLN A 1 172 ? -3.924 3.986 25.903 1.00 74.50 172 GLN A C 1
ATOM 1404 O O . GLN A 1 172 ? -3.869 4.610 26.963 1.00 74.50 172 GLN A O 1
ATOM 1409 N N . ARG A 1 173 ? -3.869 4.618 24.726 1.00 68.62 173 ARG A N 1
ATOM 1410 C CA . ARG A 1 173 ? -3.867 6.084 24.632 1.00 68.62 173 ARG A CA 1
ATOM 1411 C C . ARG A 1 173 ? -5.217 6.617 25.122 1.00 68.62 173 ARG A C 1
ATOM 1413 O O . ARG A 1 173 ? -6.244 6.321 24.522 1.00 68.62 173 ARG A O 1
ATOM 1420 N N . GLY A 1 174 ? -5.196 7.401 26.201 1.00 64.56 174 GLY A N 1
ATOM 1421 C CA . GLY A 1 174 ? -6.395 7.982 26.818 1.00 64.56 174 GLY A CA 1
ATOM 1422 C C . GLY A 1 174 ? -6.924 7.240 28.050 1.00 64.56 174 GLY A C 1
ATOM 1423 O O . GLY A 1 174 ? -8.016 7.561 28.502 1.00 64.56 174 GLY A O 1
ATOM 1424 N N . ILE A 1 175 ? -6.185 6.267 28.601 1.00 64.06 175 ILE A N 1
ATOM 1425 C CA . ILE A 1 175 ? -6.552 5.566 29.842 1.00 64.06 175 ILE A CA 1
ATOM 1426 C C . ILE A 1 175 ? -5.397 5.697 30.842 1.00 64.06 175 ILE A C 1
ATOM 1428 O O . ILE A 1 175 ? -4.310 5.173 30.617 1.00 64.06 175 ILE A O 1
ATOM 1432 N N . GLU A 1 176 ? -5.625 6.377 31.966 1.00 57.47 176 GLU A N 1
ATOM 1433 C CA . GLU A 1 176 ? -4.591 6.663 32.980 1.00 57.47 176 GLU A CA 1
ATOM 1434 C C . GLU A 1 176 ? -4.392 5.532 34.014 1.00 57.47 176 GLU A C 1
ATOM 1436 O O . GLU A 1 176 ? -3.871 5.743 35.107 1.00 57.47 176 GLU A O 1
ATOM 1441 N N . LEU A 1 177 ? -4.786 4.293 33.702 1.00 57.66 177 LEU A N 1
ATOM 1442 C CA . LEU A 1 177 ? -4.666 3.167 34.636 1.00 57.66 177 LEU A CA 1
ATOM 1443 C C . LEU A 1 177 ? -3.327 2.434 34.461 1.00 57.66 177 LEU A C 1
ATOM 1445 O O . LEU A 1 177 ? -3.190 1.467 33.703 1.00 57.66 177 LEU A O 1
ATOM 1449 N N . MET A 1 178 ? -2.316 2.857 35.229 1.00 54.72 178 MET A N 1
ATOM 1450 C CA . MET A 1 178 ? -0.986 2.223 35.242 1.00 54.72 178 MET A CA 1
ATOM 1451 C C . MET A 1 178 ? -1.003 0.741 35.661 1.00 54.72 178 MET A C 1
ATOM 1453 O O . MET A 1 178 ? -0.090 0.012 35.280 1.00 54.72 178 MET A O 1
ATOM 1457 N N . SER A 1 179 ? -2.048 0.272 36.349 1.00 57.03 179 SER A N 1
ATOM 1458 C CA . SER A 1 179 ? -2.196 -1.108 36.839 1.00 57.03 179 SER A CA 1
ATOM 1459 C C . SER A 1 179 ? -2.909 -2.076 35.884 1.00 57.03 179 SER A C 1
ATOM 1461 O O . SER A 1 179 ? -2.909 -3.277 36.145 1.00 57.03 179 SER A O 1
ATOM 1463 N N . LEU A 1 180 ? -3.515 -1.591 34.792 1.00 60.59 180 LEU A N 1
ATOM 1464 C CA . LEU A 1 180 ? -4.199 -2.451 33.817 1.00 60.59 180 LEU A CA 1
ATOM 1465 C C . LEU A 1 180 ? -3.186 -3.280 33.003 1.00 60.59 180 LEU A C 1
ATOM 1467 O O . LEU A 1 180 ? -2.112 -2.778 32.676 1.00 60.59 180 LEU A O 1
ATOM 1471 N N . ASP A 1 181 ? -3.496 -4.530 32.667 1.00 61.28 181 ASP A N 1
ATOM 1472 C CA . ASP A 1 181 ? -2.616 -5.338 31.805 1.00 61.28 181 ASP A CA 1
ATOM 1473 C C . ASP A 1 181 ? -2.587 -4.788 30.363 1.00 61.28 181 ASP A C 1
ATOM 1475 O O . ASP A 1 181 ? -3.492 -4.036 29.986 1.00 61.28 181 ASP A O 1
ATOM 1479 N N . ALA A 1 182 ? -1.525 -5.089 29.606 1.00 59.22 182 ALA A N 1
ATOM 1480 C CA . ALA A 1 182 ? -1.274 -4.564 28.255 1.00 59.22 182 ALA A CA 1
ATOM 1481 C C . ALA A 1 182 ? -2.135 -5.228 27.169 1.00 59.22 182 ALA A C 1
ATOM 1483 O O . ALA A 1 182 ? -2.325 -6.463 27.216 1.00 59.22 182 ALA A O 1
#

Organism: NCBI:txid299467

InterPro domains:
  IPR002809 Integral membrane protein EMC3/TMCO1-like [PF01956] (3-181)
  IPR002809 Integral membrane protein EMC3/TMCO1-like [SM01415] (3-182)
  IPR008568 ER membrane protein complex subunit 3 [PTHR13116] (2-182)

Sequence (182 aa):
MADLRLDPDIRVWVFLPIVVITFFVGILRHYVSILISSSKKVELQQVQDSQTLIRSRLLRENGKYIPKQVNLIRQRNERPFFDVDGTIMSFLMRRHYLNNEESGYFKIASKRPSQAPNPITDPSMMTDMLKGNITNVLPMILIGGWINWTFSGFVTTKVPFPLTLRFKPMLQRGIELMSLDA

pLDDT: mean 73.6, std 14.01, range [42.06, 92.06]

Radius of gyration: 31.93 Å; chains: 1; bounding box: 61×43×90 Å

Foldseek 3Di:
DDPDDDDPVLCVPPVVVLVVVVVVLVVVLVVVCVVPDDDPDDDPVVVVVVVVVVVVVCCVVVVVVDDQDDDDPPPDDDDDPPDPDPHRPVSVVVVCCQDPCPRHPVNVVVPPPDPPVPVPPDVPVVCVVVVVVCSVVVSVVVSVVVSCVVVAADDRDDDPDADDPVCCCVRNPRYPDPPDGD

Secondary structure (DSSP, 8-state):
-------HHHIIIIIHHHHHHHHHHHHHHHHHHHHH-------HHHHHHHHHHHHHHHHHHHGGGS-----S--SS-------SS---HHHHHHHHHHH-TTT-HHHHHHHS------TTT-HHHHHHHHHHHHHHHHHHHHHHHHHHHHT-SS-----SSPPPTTSHHHH-TT---TTS--